Protein AF-A0A7S4CD30-F1 (afdb_monomer_lite)

Structure (mmCIF, N/CA/C/O backbone):
data_AF-A0A7S4CD30-F1
#
_entry.id   AF-A0A7S4CD30-F1
#
loop_
_atom_site.group_PDB
_atom_site.id
_atom_site.type_symbol
_atom_site.label_atom_id
_atom_site.label_alt_id
_atom_site.label_comp_id
_atom_site.label_asym_id
_atom_site.label_entity_id
_atom_site.label_seq_id
_atom_site.pdbx_PDB_ins_code
_atom_site.Cartn_x
_atom_site.Cartn_y
_atom_site.Cartn_z
_atom_site.occupancy
_atom_site.B_iso_or_equiv
_atom_site.auth_seq_id
_atom_site.auth_comp_id
_atom_site.auth_asym_id
_atom_site.auth_atom_id
_atom_site.pdbx_PDB_model_num
ATOM 1 N N . PRO A 1 1 ? 34.048 -2.830 -3.745 1.00 55.34 1 PRO A N 1
ATOM 2 C CA . PRO A 1 1 ? 33.550 -4.221 -3.853 1.00 55.34 1 PRO A CA 1
ATOM 3 C C . PRO A 1 1 ? 32.804 -4.412 -5.178 1.00 55.34 1 PRO A C 1
ATOM 5 O O . PRO A 1 1 ? 31.877 -3.652 -5.441 1.00 55.34 1 PRO A O 1
ATOM 8 N N . ASP A 1 2 ? 33.216 -5.377 -6.005 1.00 61.97 2 ASP A N 1
ATOM 9 C CA . ASP A 1 2 ? 32.482 -5.721 -7.228 1.00 61.97 2 ASP A CA 1
ATOM 10 C C . ASP A 1 2 ? 31.101 -6.277 -6.868 1.00 61.97 2 ASP A C 1
ATOM 12 O O . ASP A 1 2 ? 30.972 -7.273 -6.147 1.00 61.97 2 ASP A O 1
ATOM 16 N N . LEU A 1 3 ? 30.051 -5.606 -7.342 1.00 71.44 3 LEU A N 1
ATOM 17 C CA . LEU A 1 3 ? 28.679 -6.065 -7.168 1.00 71.44 3 LEU A CA 1
ATOM 18 C C . LEU A 1 3 ? 28.451 -7.267 -8.088 1.00 71.44 3 LEU A C 1
ATOM 20 O O . LEU A 1 3 ? 28.432 -7.127 -9.308 1.00 71.44 3 LEU A O 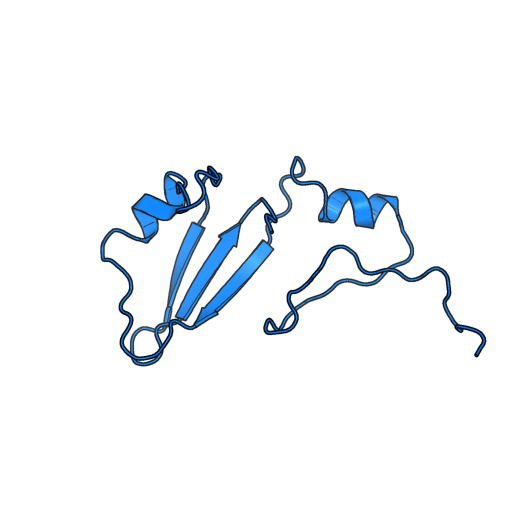1
ATOM 24 N N . ARG A 1 4 ? 28.229 -8.447 -7.496 1.00 73.56 4 ARG A N 1
ATOM 25 C CA . ARG A 1 4 ? 28.017 -9.718 -8.221 1.00 73.56 4 ARG A CA 1
ATOM 26 C C . ARG A 1 4 ? 26.844 -9.685 -9.218 1.00 73.56 4 ARG A C 1
ATOM 28 O O . ARG A 1 4 ? 26.804 -10.514 -10.117 1.00 73.56 4 ARG A O 1
ATOM 35 N N . HIS A 1 5 ? 25.917 -8.735 -9.073 1.00 75.62 5 HIS A N 1
ATOM 36 C CA . HIS A 1 5 ? 24.741 -8.561 -9.930 1.00 75.62 5 HIS A CA 1
ATOM 37 C C . HIS A 1 5 ? 24.441 -7.076 -10.179 1.00 75.62 5 HIS A C 1
ATOM 39 O O . HIS A 1 5 ? 23.398 -6.566 -9.776 1.00 75.62 5 HIS A O 1
ATOM 45 N N . ALA A 1 6 ? 25.364 -6.366 -10.830 1.00 75.69 6 ALA A N 1
ATOM 46 C CA . ALA A 1 6 ? 25.231 -4.930 -11.104 1.00 75.69 6 ALA A CA 1
ATOM 47 C C . ALA A 1 6 ? 23.983 -4.544 -11.933 1.00 75.69 6 ALA A C 1
ATOM 49 O O . ALA A 1 6 ? 23.603 -3.379 -11.948 1.00 75.69 6 ALA A O 1
ATOM 50 N N . SER A 1 7 ? 23.348 -5.503 -12.615 1.00 84.31 7 SER A N 1
ATOM 51 C CA . SER A 1 7 ? 22.143 -5.289 -13.424 1.00 84.31 7 SER A CA 1
ATOM 52 C C . SER A 1 7 ? 20.824 -5.418 -12.656 1.00 84.31 7 SER A C 1
ATOM 54 O O . SER A 1 7 ? 19.775 -5.152 -13.238 1.00 84.31 7 SER A O 1
ATOM 56 N N . LEU A 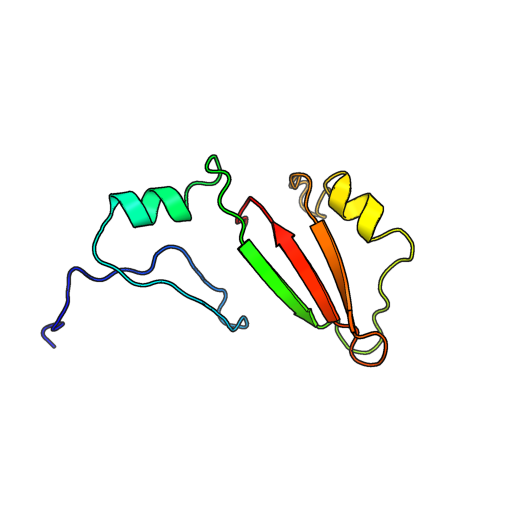1 8 ? 20.839 -5.847 -11.388 1.00 91.56 8 LEU A N 1
ATOM 57 C CA . LEU A 1 8 ? 19.618 -5.950 -10.588 1.00 91.56 8 LEU A CA 1
ATOM 58 C C . LEU A 1 8 ? 19.242 -4.589 -10.002 1.00 91.56 8 LEU A C 1
ATOM 60 O O . LEU A 1 8 ? 20.054 -3.939 -9.346 1.00 91.56 8 LEU A O 1
ATOM 64 N N . GLY A 1 9 ? 17.984 -4.200 -10.192 1.00 91.00 9 GLY A N 1
ATOM 65 C CA . GLY A 1 9 ? 17.398 -2.995 -9.620 1.00 91.00 9 GLY A CA 1
ATOM 66 C C . GLY A 1 9 ? 16.025 -3.266 -8.999 1.00 91.00 9 GLY A C 1
ATOM 67 O O . GLY A 1 9 ? 15.362 -4.242 -9.361 1.00 91.00 9 GLY A O 1
ATOM 68 N N . PRO A 1 10 ? 15.586 -2.428 -8.045 1.00 93.44 10 PRO A N 1
ATOM 69 C CA . PRO A 1 10 ? 14.247 -2.523 -7.491 1.00 93.44 10 PRO A CA 1
ATOM 70 C C . PRO A 1 10 ? 13.209 -2.031 -8.506 1.00 93.44 10 PRO A C 1
ATOM 72 O O . PRO A 1 10 ? 13.380 -0.996 -9.152 1.00 93.44 10 PRO A O 1
ATOM 75 N N . PHE A 1 11 ? 12.096 -2.748 -8.614 1.00 93.06 11 PHE A N 1
ATOM 76 C CA . PHE A 1 1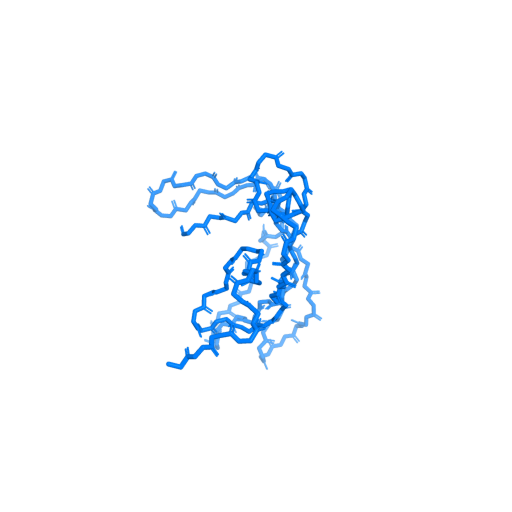1 ? 10.924 -2.307 -9.362 1.00 93.06 11 PHE A CA 1
ATOM 77 C C . PHE A 1 11 ? 10.025 -1.499 -8.430 1.00 93.06 11 PHE A C 1
ATOM 79 O O . PHE A 1 11 ? 9.090 -2.015 -7.820 1.00 93.06 11 PHE A O 1
ATOM 86 N N . GLY A 1 12 ? 10.358 -0.217 -8.298 1.00 89.06 12 GLY A N 1
ATOM 87 C CA . GLY A 1 12 ? 9.662 0.727 -7.433 1.00 89.06 12 GLY A CA 1
ATOM 88 C C . GLY A 1 12 ? 10.398 0.961 -6.122 1.00 89.06 12 GLY A C 1
ATOM 89 O O . GLY A 1 12 ? 11.594 0.694 -5.996 1.00 89.06 12 GLY A O 1
ATOM 90 N N . ARG A 1 13 ? 9.684 1.527 -5.151 1.00 90.81 13 ARG A N 1
ATOM 91 C CA . ARG A 1 13 ? 10.230 1.912 -3.850 1.00 90.81 13 ARG A CA 1
ATOM 92 C C . ARG A 1 13 ? 9.267 1.537 -2.736 1.00 90.81 13 ARG A C 1
ATOM 94 O O . ARG A 1 13 ? 8.057 1.508 -2.937 1.00 90.81 13 ARG A O 1
ATOM 101 N N . LEU A 1 14 ? 9.847 1.275 -1.574 1.00 91.06 14 LEU A N 1
ATOM 102 C CA . LEU A 1 14 ? 9.146 1.123 -0.311 1.00 91.06 14 LEU A CA 1
ATOM 103 C C . LEU A 1 14 ? 9.731 2.148 0.659 1.00 91.06 14 LEU A C 1
ATOM 105 O O . LEU A 1 14 ? 10.951 2.352 0.665 1.00 91.06 14 LEU A O 1
ATOM 109 N N . ASP A 1 15 ? 8.880 2.804 1.439 1.00 89.00 15 ASP A N 1
ATOM 110 C CA . ASP A 1 15 ? 9.347 3.751 2.446 1.00 89.00 15 ASP A CA 1
ATOM 111 C C . ASP A 1 15 ? 10.123 3.034 3.549 1.00 89.00 15 ASP A C 1
ATOM 113 O O . ASP A 1 15 ? 9.933 1.845 3.809 1.00 89.00 15 ASP A O 1
ATOM 117 N N . ARG A 1 16 ? 11.032 3.765 4.200 1.00 89.19 16 ARG A N 1
ATOM 118 C CA . ARG A 1 16 ? 11.971 3.203 5.183 1.00 89.19 16 ARG A CA 1
ATOM 119 C C . ARG A 1 16 ? 11.264 2.521 6.358 1.00 89.19 16 ARG A C 1
ATOM 121 O O . ARG A 1 16 ? 11.796 1.567 6.917 1.00 89.19 16 ARG A O 1
ATOM 128 N N . ASP A 1 17 ? 10.131 3.063 6.772 1.00 89.44 17 ASP A N 1
ATOM 129 C CA . ASP A 1 17 ? 9.299 2.591 7.877 1.00 89.44 17 ASP A CA 1
ATOM 130 C C . ASP A 1 17 ? 8.196 1.620 7.428 1.00 89.44 17 ASP A C 1
ATOM 132 O O . ASP A 1 17 ? 7.453 1.105 8.263 1.00 89.44 17 ASP A O 1
ATOM 136 N N . THR A 1 18 ? 8.122 1.313 6.131 1.00 92.19 18 THR A N 1
ATOM 137 C CA . THR A 1 18 ? 7.195 0.327 5.579 1.00 92.19 18 THR A CA 1
ATOM 138 C C . THR A 1 18 ? 7.891 -1.023 5.398 1.00 92.19 18 THR A C 1
ATOM 140 O O . THR A 1 18 ? 9.076 -1.119 5.086 1.00 92.19 18 THR A O 1
ATOM 143 N N . THR A 1 19 ? 7.136 -2.104 5.587 1.00 94.81 19 THR A N 1
ATOM 144 C CA . THR A 1 19 ? 7.585 -3.475 5.306 1.00 94.81 19 THR A CA 1
ATOM 145 C C . THR A 1 19 ? 6.700 -4.095 4.237 1.00 94.81 19 THR A C 1
ATOM 147 O O . THR A 1 19 ? 5.553 -3.685 4.060 1.00 94.81 19 THR A O 1
ATOM 150 N N . GLY A 1 20 ? 7.220 -5.078 3.504 1.00 94.06 20 GLY A N 1
ATOM 151 C CA . GLY A 1 20 ? 6.421 -5.807 2.529 1.00 94.06 20 GLY A CA 1
ATOM 152 C C . GLY A 1 20 ? 7.208 -6.254 1.310 1.00 94.06 20 GLY A C 1
ATOM 153 O O . GLY A 1 20 ? 8.418 -6.472 1.362 1.00 94.06 20 GLY A O 1
ATOM 154 N N . LEU A 1 21 ? 6.475 -6.423 0.214 1.00 94.62 21 LEU A N 1
ATOM 155 C CA . LEU A 1 21 ? 6.992 -6.927 -1.047 1.00 94.62 21 LEU A CA 1
ATOM 156 C C . LEU A 1 21 ? 7.716 -5.818 -1.821 1.00 94.62 21 LEU A C 1
ATOM 158 O O . LEU A 1 21 ? 7.109 -4.816 -2.188 1.00 94.62 21 LEU A O 1
ATOM 162 N N . LEU A 1 22 ? 8.990 -6.047 -2.135 1.00 93.44 22 LEU A N 1
ATOM 163 C CA . LEU A 1 22 ? 9.749 -5.276 -3.116 1.00 93.44 22 LEU A CA 1
ATOM 164 C C . LEU A 1 22 ? 10.292 -6.243 -4.167 1.00 93.44 22 LEU A C 1
ATOM 166 O O . LEU A 1 22 ? 11.034 -7.170 -3.841 1.00 93.44 22 LEU A O 1
ATOM 170 N N . LEU A 1 23 ? 9.905 -6.039 -5.423 1.00 93.50 23 LEU A N 1
ATOM 171 C CA . LEU A 1 23 ? 10.388 -6.853 -6.533 1.00 93.50 23 LEU A CA 1
ATOM 172 C C . LEU A 1 23 ? 11.750 -6.335 -6.997 1.00 93.50 23 LEU A C 1
ATOM 174 O O . LEU A 1 23 ? 11.958 -5.127 -7.098 1.00 93.50 23 LEU A O 1
ATOM 178 N N . ILE A 1 24 ? 12.674 -7.2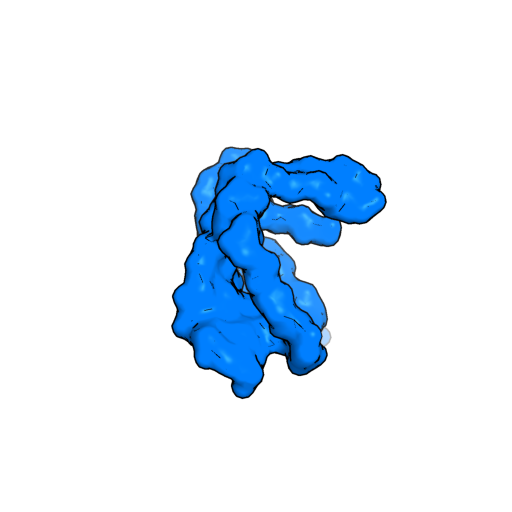53 -7.276 1.00 94.31 24 ILE A N 1
ATOM 179 C CA . ILE A 1 24 ? 14.022 -6.950 -7.762 1.00 94.31 24 ILE A CA 1
ATOM 180 C C . ILE A 1 24 ? 14.255 -7.767 -9.025 1.00 94.31 24 ILE A C 1
ATOM 182 O O . ILE A 1 24 ? 14.036 -8.978 -9.036 1.00 94.31 24 ILE A O 1
ATOM 186 N N . GLY A 1 25 ? 14.716 -7.109 -10.082 1.00 93.56 25 GLY A N 1
ATOM 187 C CA . GLY A 1 25 ? 14.972 -7.761 -11.357 1.00 93.56 25 GLY A CA 1
ATOM 188 C C . GLY A 1 25 ? 15.881 -6.939 -12.257 1.00 93.56 25 GLY A C 1
ATOM 189 O O . GLY A 1 25 ? 16.275 -5.825 -11.923 1.00 93.56 25 GLY A O 1
ATOM 190 N N . SER A 1 26 ? 16.234 -7.517 -13.402 1.00 94.44 26 SER A N 1
ATOM 191 C CA . SER A 1 26 ? 17.076 -6.882 -14.425 1.00 94.44 26 SER A CA 1
ATOM 192 C C . SER A 1 26 ? 16.315 -6.521 -15.703 1.00 94.44 26 SER A C 1
ATOM 194 O O . SER A 1 26 ? 16.896 -5.943 -16.617 1.00 94.44 26 SER A O 1
ATOM 196 N N . ASP A 1 27 ? 15.033 -6.884 -15.802 1.00 94.19 27 ASP A N 1
ATOM 197 C CA . ASP A 1 27 ? 14.179 -6.518 -16.932 1.00 94.19 27 ASP A CA 1
ATOM 198 C C . ASP A 1 27 ? 13.628 -5.101 -16.729 1.00 94.19 27 ASP A C 1
ATOM 200 O O . ASP A 1 27 ? 12.694 -4.877 -15.956 1.00 94.19 27 ASP A O 1
ATOM 204 N N . GLY A 1 28 ? 14.228 -4.137 -17.428 1.00 89.75 28 GLY A N 1
ATOM 205 C CA . GLY A 1 28 ? 13.806 -2.740 -17.366 1.00 89.75 28 GLY A CA 1
ATOM 206 C C . GLY A 1 28 ? 12.381 -2.512 -17.873 1.00 89.75 28 GLY A C 1
ATOM 207 O O . GLY A 1 28 ? 11.687 -1.659 -17.328 1.00 89.75 28 GLY A O 1
ATOM 208 N N . GLY A 1 29 ? 11.913 -3.291 -18.854 1.00 92.12 29 GLY A N 1
ATOM 209 C CA . GLY A 1 29 ? 10.555 -3.171 -19.386 1.00 92.12 29 GLY A CA 1
ATOM 210 C C . GLY A 1 29 ? 9.508 -3.585 -18.357 1.00 92.12 29 GLY A C 1
ATOM 211 O O . GLY A 1 29 ? 8.534 -2.864 -18.135 1.00 92.12 29 GLY A O 1
ATOM 212 N N . LEU A 1 30 ? 9.748 -4.700 -17.663 1.00 92.25 30 LEU A N 1
ATOM 213 C CA . LEU A 1 30 ? 8.907 -5.127 -16.544 1.00 92.25 30 LEU A CA 1
ATOM 214 C C . LEU A 1 30 ? 8.951 -4.120 -15.387 1.00 92.25 30 LEU A C 1
ATOM 216 O O . LEU A 1 30 ? 7.909 -3.793 -14.818 1.00 92.25 30 LEU A O 1
ATOM 220 N N . GLY A 1 31 ? 10.133 -3.589 -15.064 1.00 91.88 31 GLY A N 1
ATOM 221 C CA . GLY A 1 31 ? 10.281 -2.552 -14.045 1.00 91.88 31 GLY A CA 1
ATOM 222 C C . GLY A 1 31 ? 9.450 -1.306 -14.354 1.00 91.88 31 GLY A C 1
ATOM 223 O O . GLY A 1 31 ? 8.700 -0.841 -13.492 1.00 91.88 31 GLY A O 1
ATOM 224 N N . THR A 1 32 ? 9.515 -0.803 -15.591 1.00 89.56 32 THR A N 1
ATOM 225 C CA . THR A 1 32 ? 8.688 0.324 -16.042 1.00 89.56 32 THR A CA 1
ATOM 226 C C . THR A 1 32 ? 7.203 -0.015 -15.951 1.00 89.56 32 THR A C 1
ATOM 228 O O . THR A 1 32 ? 6.460 0.741 -15.339 1.00 89.56 32 THR A O 1
ATOM 231 N N . LEU A 1 33 ? 6.769 -1.176 -16.455 1.00 90.69 33 LEU A N 1
ATOM 232 C CA . LEU A 1 33 ? 5.362 -1.593 -16.413 1.00 90.69 33 LEU A CA 1
ATOM 233 C C . LEU A 1 33 ? 4.780 -1.600 -14.987 1.00 90.69 33 LEU A C 1
ATOM 235 O O . LEU A 1 33 ? 3.651 -1.172 -14.770 1.00 90.69 33 LEU A O 1
ATOM 239 N N . LEU A 1 34 ? 5.543 -2.083 -14.003 1.00 90.19 34 LEU A N 1
ATOM 240 C CA . LEU A 1 34 ? 5.081 -2.197 -12.614 1.00 90.19 34 LEU A CA 1
ATOM 241 C C . LEU A 1 34 ? 5.053 -0.854 -11.863 1.00 90.19 34 LEU A C 1
ATOM 243 O O . LEU A 1 34 ? 4.318 -0.705 -10.879 1.00 90.19 34 LEU A O 1
ATOM 247 N N . THR A 1 35 ? 5.862 0.110 -12.307 1.00 87.88 35 THR A N 1
ATOM 248 C CA . THR A 1 35 ? 6.065 1.400 -11.628 1.00 87.88 35 THR A CA 1
ATOM 249 C C . THR A 1 35 ? 5.381 2.579 -12.308 1.00 87.88 35 THR A C 1
ATOM 251 O O . THR A 1 35 ? 5.154 3.591 -11.647 1.00 87.88 35 THR A O 1
ATOM 254 N N . ASP A 1 36 ? 5.015 2.453 -13.584 1.00 86.19 36 ASP A N 1
ATOM 255 C CA . ASP A 1 36 ? 4.329 3.497 -14.338 1.00 86.19 36 ASP A CA 1
ATOM 256 C C . ASP A 1 36 ? 2.940 3.797 -13.723 1.00 86.19 36 ASP A C 1
ATOM 258 O O . ASP A 1 36 ? 2.106 2.892 -13.605 1.00 86.19 36 ASP A O 1
ATOM 262 N N . PRO A 1 37 ? 2.654 5.055 -13.331 1.00 77.31 37 PRO A N 1
ATOM 263 C CA . PRO A 1 37 ? 1.381 5.441 -12.715 1.00 77.31 37 PRO A CA 1
ATOM 264 C C . PRO A 1 37 ? 0.184 5.423 -13.685 1.00 77.31 37 PRO A C 1
ATOM 266 O O . PRO A 1 37 ? -0.971 5.509 -13.261 1.00 77.31 37 PRO A O 1
ATOM 269 N N . GLY A 1 38 ? 0.421 5.357 -14.993 1.00 81.12 38 GLY A N 1
ATOM 270 C CA . GLY A 1 38 ? -0.588 5.123 -16.024 1.00 81.12 38 GLY A CA 1
ATOM 271 C C . GLY A 1 38 ? -0.947 3.645 -16.194 1.00 81.12 38 GLY A C 1
ATOM 272 O O . GLY A 1 38 ? -1.994 3.341 -16.765 1.00 81.12 38 GLY A O 1
ATOM 273 N N . CYS A 1 39 ? -0.127 2.724 -15.681 1.00 80.75 39 CYS A N 1
ATOM 274 C CA . CYS A 1 39 ? -0.387 1.295 -15.782 1.00 80.75 39 CYS A CA 1
ATOM 275 C C . CYS A 1 39 ? -1.368 0.834 -14.685 1.00 80.75 39 CYS A C 1
ATOM 277 O O . CYS A 1 39 ? -1.208 1.200 -13.521 1.00 80.75 39 CYS A O 1
ATOM 279 N N . PRO A 1 40 ? -2.369 -0.017 -14.989 1.00 79.75 40 PRO A N 1
ATOM 280 C CA . PRO A 1 40 ? -3.403 -0.410 -14.025 1.00 79.75 40 PRO A CA 1
ATOM 281 C C . PRO A 1 40 ? -2.932 -1.399 -12.940 1.00 79.75 40 PRO A C 1
ATOM 283 O O . PRO A 1 40 ? -3.773 -1.998 -12.269 1.00 79.75 40 PRO A O 1
ATOM 286 N N . VAL A 1 41 ? -1.620 -1.587 -12.750 1.00 89.12 41 VAL A N 1
ATOM 287 C CA . VAL A 1 41 ? -1.073 -2.552 -11.786 1.00 89.12 41 VAL A CA 1
ATOM 288 C C . VAL A 1 41 ? -1.432 -2.132 -10.364 1.00 89.12 41 VAL A C 1
ATOM 290 O O . VAL A 1 41 ? -0.983 -1.100 -9.857 1.00 89.12 41 VAL A O 1
ATOM 293 N N . GLN A 1 42 ? -2.223 -2.982 -9.716 1.00 91.69 42 GLN A N 1
ATOM 294 C CA . GLN A 1 42 ? -2.670 -2.789 -8.346 1.00 91.69 42 GLN A CA 1
ATOM 295 C C . GLN A 1 42 ? -1.556 -3.068 -7.344 1.00 91.69 42 GLN A C 1
ATOM 297 O O . GLN A 1 42 ? -0.802 -4.033 -7.466 1.00 91.69 42 GLN A O 1
ATOM 302 N N . LYS A 1 43 ? -1.507 -2.233 -6.311 1.00 91.56 43 LYS A N 1
ATOM 303 C CA . LYS A 1 43 ? -0.633 -2.378 -5.150 1.00 91.56 43 LYS A CA 1
ATOM 304 C C . LYS A 1 43 ? -1.534 -2.515 -3.931 1.00 91.56 43 LYS A C 1
ATOM 306 O O . LYS A 1 43 ? -2.418 -1.683 -3.722 1.00 91.56 43 LYS A O 1
ATOM 311 N N . VAL A 1 44 ? -1.353 -3.595 -3.176 1.00 95.12 44 VAL A N 1
ATOM 312 C CA . VAL A 1 44 ? -2.201 -3.941 -2.031 1.00 95.12 44 VAL A CA 1
ATOM 313 C C . VAL A 1 44 ? -1.377 -3.830 -0.758 1.00 95.12 44 VAL A C 1
ATOM 315 O O . VAL A 1 44 ? -0.342 -4.479 -0.627 1.00 95.12 44 VAL A O 1
ATOM 318 N N . TYR A 1 45 ? -1.865 -3.029 0.180 1.00 95.31 45 TYR A N 1
ATOM 319 C CA . TYR A 1 45 ? -1.227 -2.756 1.459 1.00 95.31 45 TYR A CA 1
ATOM 320 C C . TYR A 1 45 ? -2.117 -3.236 2.600 1.00 95.31 45 TYR A C 1
ATOM 322 O O . TYR A 1 45 ? -3.338 -3.085 2.548 1.00 95.31 45 TYR A O 1
ATOM 330 N N . LEU A 1 46 ? -1.500 -3.775 3.649 1.00 96.94 46 LEU A N 1
ATOM 331 C CA . LEU A 1 46 ? -2.134 -3.904 4.957 1.00 96.94 46 LEU A CA 1
ATOM 332 C C . LEU A 1 46 ? -1.687 -2.720 5.806 1.00 96.94 46 LEU A C 1
ATOM 334 O O . LEU A 1 46 ? -0.497 -2.549 6.06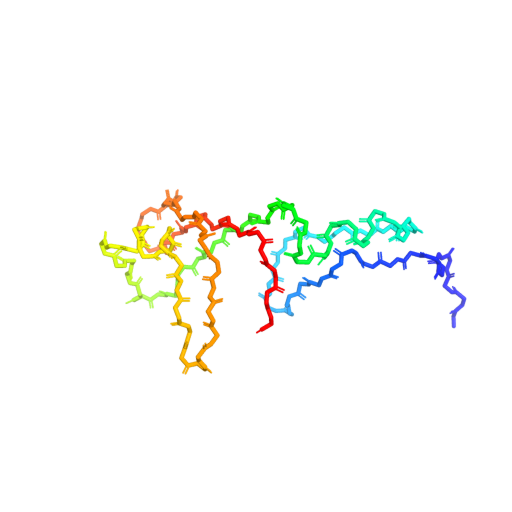2 1.00 96.94 46 LEU A O 1
ATOM 338 N N . VAL A 1 47 ? -2.647 -1.897 6.209 1.00 95.75 47 VAL A N 1
ATOM 339 C CA . VAL A 1 47 ? -2.408 -0.672 6.966 1.00 95.75 47 VAL A CA 1
ATOM 340 C C . VAL A 1 47 ? -2.982 -0.846 8.360 1.00 95.75 47 VAL A C 1
ATOM 342 O O . VAL A 1 47 ? -4.190 -1.006 8.538 1.00 95.75 47 VAL A O 1
ATOM 345 N N . THR A 1 48 ? -2.101 -0.797 9.351 1.00 95.88 48 THR A N 1
ATOM 346 C CA . THR A 1 48 ? -2.463 -0.813 10.767 1.00 95.88 48 THR A CA 1
ATOM 347 C C . THR A 1 48 ? -2.645 0.621 11.246 1.00 95.88 48 THR A C 1
ATOM 349 O O . THR A 1 48 ? -1.716 1.428 11.170 1.00 95.88 48 THR A O 1
ATOM 352 N N . LEU A 1 49 ? -3.833 0.956 11.747 1.00 94.38 49 LEU A N 1
ATOM 353 C CA . LEU A 1 49 ? -4.100 2.279 12.304 1.00 94.38 49 LEU A CA 1
ATOM 354 C C . LEU A 1 49 ? -3.334 2.464 13.619 1.00 94.38 49 LEU A C 1
ATOM 356 O O . LEU A 1 49 ? -3.147 1.527 14.401 1.00 94.38 49 LEU A O 1
ATOM 360 N N . ARG A 1 50 ? -2.904 3.703 13.880 1.00 92.38 50 ARG A N 1
ATOM 361 C CA . ARG A 1 50 ? -2.268 4.058 15.154 1.00 92.38 50 ARG A CA 1
ATOM 362 C C . ARG A 1 50 ? -3.243 3.838 16.323 1.00 92.38 50 ARG A C 1
ATOM 364 O O . ARG A 1 50 ? -4.442 4.062 16.153 1.00 92.38 50 ARG A O 1
ATOM 371 N N . PRO A 1 51 ? -2.752 3.479 17.523 1.00 89.88 51 PRO A N 1
ATOM 372 C CA . PRO A 1 51 ? -3.597 3.381 18.711 1.00 89.88 51 PRO A CA 1
ATOM 373 C C . PRO A 1 51 ? -4.416 4.658 18.945 1.00 89.88 51 PRO A C 1
ATOM 375 O O . PRO A 1 51 ? -3.892 5.764 18.813 1.00 89.88 51 PRO A O 1
ATOM 378 N N . GLY A 1 52 ? -5.698 4.498 19.282 1.00 87.62 52 GLY A N 1
ATOM 379 C CA . GLY A 1 52 ? -6.631 5.610 19.503 1.00 87.62 52 GLY A CA 1
ATOM 380 C C . GLY A 1 52 ? -7.222 6.232 18.232 1.00 87.62 52 GLY A C 1
ATOM 381 O O . GLY A 1 52 ? -8.056 7.125 18.346 1.00 87.62 52 GLY A O 1
ATOM 382 N N . PHE A 1 53 ? -6.829 5.775 17.038 1.00 88.75 53 PHE A N 1
ATOM 383 C CA . PHE A 1 53 ? -7.490 6.152 15.789 1.00 88.75 53 PHE A CA 1
ATOM 384 C C . PHE A 1 53 ? -8.532 5.103 15.408 1.00 88.75 53 PHE A C 1
ATOM 386 O O . PHE A 1 53 ? -8.231 3.912 15.324 1.00 88.75 53 PHE A O 1
ATOM 393 N N . GLU A 1 54 ? -9.745 5.570 15.130 1.00 90.00 54 GLU A N 1
ATOM 394 C CA . GLU A 1 54 ? -10.824 4.760 14.576 1.00 90.00 54 GLU A CA 1
ATOM 395 C C . GLU A 1 54 ? -10.962 5.023 13.078 1.00 90.00 54 GLU A C 1
ATOM 397 O O . GLU A 1 54 ? -10.669 6.114 12.578 1.00 90.00 54 GLU A O 1
ATOM 402 N N . LEU A 1 55 ? -11.412 4.006 12.348 1.00 93.00 55 LEU A N 1
ATOM 403 C CA . LEU A 1 55 ? -11.767 4.171 10.949 1.00 93.00 55 LEU A CA 1
ATOM 404 C C . LEU A 1 55 ? -13.100 4.927 10.866 1.00 93.00 55 LEU A C 1
ATOM 406 O O . LEU A 1 55 ? -14.076 4.534 11.502 1.00 93.00 55 LEU A O 1
ATOM 410 N N . ALA A 1 56 ? -13.152 6.000 10.075 1.00 93.19 56 ALA A N 1
ATOM 411 C CA . ALA A 1 56 ? -14.399 6.725 9.846 1.00 93.19 56 ALA A CA 1
ATOM 412 C C . ALA A 1 56 ? -15.456 5.805 9.211 1.00 93.19 56 ALA A C 1
ATOM 414 O O . ALA A 1 56 ? -15.138 5.011 8.324 1.00 93.19 56 ALA A O 1
ATOM 415 N N . ALA A 1 57 ? -16.719 5.945 9.620 1.00 93.88 57 ALA A N 1
ATOM 416 C CA . ALA A 1 57 ? -17.812 5.100 9.129 1.00 93.88 57 ALA A CA 1
ATOM 417 C C . ALA A 1 57 ? -18.019 5.188 7.603 1.00 93.88 57 ALA A C 1
ATOM 419 O O . ALA A 1 57 ? -18.500 4.244 6.986 1.00 93.88 57 ALA A O 1
ATOM 420 N N . ASP A 1 58 ? -17.634 6.310 6.990 1.00 95.88 58 ASP A N 1
ATOM 421 C CA . ASP A 1 58 ? -17.717 6.562 5.551 1.00 95.88 58 ASP A CA 1
ATOM 422 C C . ASP A 1 58 ? -16.371 6.391 4.818 1.00 95.88 58 ASP A C 1
ATOM 424 O O . ASP A 1 58 ? -16.259 6.748 3.641 1.00 95.88 58 ASP A O 1
ATOM 428 N N . ALA A 1 59 ? -15.342 5.848 5.482 1.00 95.12 59 ALA A N 1
ATOM 429 C CA . ALA A 1 59 ? -13.988 5.761 4.937 1.00 95.12 59 ALA A CA 1
ATOM 430 C C . ALA A 1 59 ? -13.936 5.005 3.602 1.00 95.12 59 ALA A C 1
ATOM 432 O O . ALA A 1 59 ? -13.314 5.485 2.656 1.00 95.12 59 ALA A O 1
ATOM 433 N N . GLU A 1 60 ? -14.621 3.863 3.495 1.00 96.38 60 GLU A N 1
ATOM 434 C CA . GLU A 1 60 ? -14.668 3.072 2.258 1.00 96.38 60 GLU A CA 1
ATOM 435 C C . GLU A 1 60 ? -15.252 3.877 1.090 1.00 96.38 60 GLU A C 1
ATOM 437 O O . GLU A 1 60 ? -14.678 3.912 0.000 1.00 96.38 60 GLU A O 1
ATOM 442 N N . ALA A 1 61 ? -16.361 4.585 1.325 1.00 96.81 61 ALA A N 1
ATOM 443 C CA . ALA A 1 61 ? -17.012 5.407 0.310 1.00 96.81 61 ALA A CA 1
ATOM 444 C C . ALA A 1 61 ? -16.119 6.574 -0.135 1.00 96.81 61 ALA A C 1
ATOM 446 O O . ALA A 1 61 ? -16.012 6.852 -1.331 1.00 96.81 61 ALA A O 1
ATOM 447 N N . ARG A 1 62 ? -15.435 7.224 0.812 1.00 95.50 62 ARG A N 1
ATOM 448 C CA . ARG A 1 62 ? -14.518 8.335 0.527 1.00 95.50 62 ARG A CA 1
ATOM 449 C C . ARG A 1 62 ? -13.289 7.883 -0.258 1.00 95.50 62 ARG A C 1
ATOM 451 O O . ARG A 1 62 ? -12.926 8.532 -1.232 1.00 95.50 62 ARG A O 1
ATOM 458 N N . VAL A 1 63 ? -12.678 6.759 0.116 1.00 95.81 63 VAL A N 1
ATOM 459 C CA . VAL A 1 63 ? -11.532 6.191 -0.617 1.00 95.81 63 VAL A CA 1
ATOM 460 C C . VAL A 1 63 ? -11.948 5.765 -2.030 1.00 95.81 63 VAL A C 1
ATOM 462 O O . VAL A 1 63 ? -11.232 6.038 -2.994 1.00 95.81 63 VAL A O 1
ATOM 465 N N . LYS A 1 64 ? -13.149 5.195 -2.182 1.00 96.56 64 LYS A N 1
ATOM 466 C CA . LYS A 1 64 ? -13.711 4.820 -3.486 1.00 96.56 64 LYS A CA 1
ATOM 467 C C . LYS A 1 64 ? -14.018 6.016 -4.389 1.00 96.56 64 LYS A C 1
ATOM 469 O O . LYS A 1 64 ? -13.954 5.882 -5.606 1.00 96.56 64 LYS A O 1
ATOM 474 N N . ALA A 1 65 ? -14.340 7.177 -3.823 1.00 95.81 65 ALA A N 1
ATOM 475 C CA . ALA A 1 65 ? -14.548 8.405 -4.589 1.00 95.81 65 ALA A CA 1
ATOM 476 C C . ALA A 1 65 ? -13.232 9.092 -5.011 1.00 95.81 65 ALA A C 1
ATOM 478 O O . ALA A 1 65 ? -13.245 9.929 -5.912 1.00 95.81 65 ALA A O 1
ATOM 479 N N . GLY A 1 66 ? -12.108 8.725 -4.389 1.00 93.38 66 GLY A N 1
ATOM 480 C CA . GLY A 1 66 ? -10.859 9.478 -4.458 1.00 93.38 66 GLY A CA 1
ATOM 481 C C . GLY A 1 66 ? -10.808 10.562 -3.378 1.00 93.38 66 GLY A C 1
ATOM 482 O O . GLY A 1 66 ? -11.813 11.182 -3.025 1.00 93.38 66 GLY A O 1
ATOM 483 N N . LEU A 1 67 ? -9.618 10.775 -2.822 1.00 92.62 67 LEU A N 1
ATOM 484 C CA . LEU A 1 67 ? -9.376 11.720 -1.732 1.00 92.62 67 LEU A CA 1
ATOM 485 C C . LEU A 1 67 ? -8.595 12.936 -2.230 1.00 92.62 67 LEU A C 1
ATOM 487 O O . LEU A 1 67 ? -7.830 12.850 -3.186 1.00 92.62 67 LEU A O 1
ATOM 491 N N . VAL A 1 68 ? -8.757 14.065 -1.542 1.00 93.44 68 VAL A N 1
ATOM 492 C CA . VAL A 1 68 ? -7.849 15.208 -1.669 1.00 93.44 68 VAL A CA 1
ATOM 493 C C . VAL A 1 68 ? -7.025 15.275 -0.393 1.00 93.44 68 VAL A C 1
ATOM 495 O O . VAL A 1 68 ? -7.586 15.391 0.699 1.00 93.44 68 VAL A O 1
ATOM 498 N N . LEU A 1 69 ? -5.711 15.143 -0.530 1.00 90.88 69 LEU A N 1
ATOM 499 C CA . LEU A 1 69 ? -4.772 15.226 0.580 1.00 90.88 69 LEU A CA 1
ATOM 500 C C . LEU A 1 69 ? -4.589 16.689 1.035 1.00 90.88 69 LE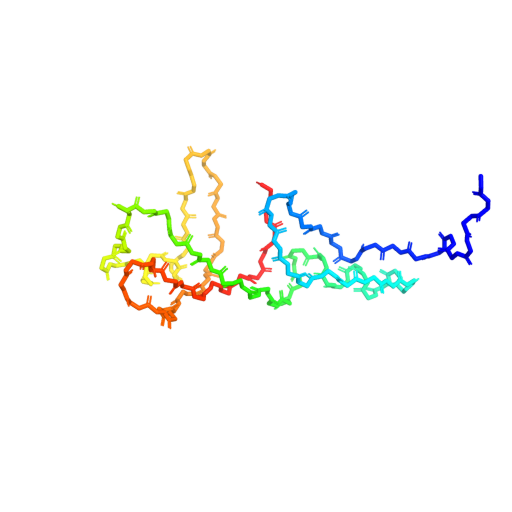U A C 1
ATOM 502 O O . LEU A 1 69 ? -4.937 17.614 0.294 1.00 90.88 69 LEU A O 1
ATOM 506 N N . PRO A 1 70 ? -4.063 16.935 2.252 1.00 92.25 70 PRO A N 1
ATOM 507 C CA . PRO A 1 70 ? -3.912 18.292 2.791 1.00 92.25 70 PRO A CA 1
ATOM 508 C C . PRO A 1 70 ? -3.038 19.234 1.949 1.00 92.25 70 PRO A C 1
ATOM 510 O O . PRO A 1 70 ? -3.197 20.448 2.028 1.00 92.25 70 PRO A O 1
ATOM 513 N N . ASP A 1 71 ? -2.128 18.684 1.149 1.00 92.44 71 ASP A N 1
ATOM 514 C CA . ASP A 1 71 ? -1.255 19.406 0.217 1.00 92.44 71 ASP A CA 1
ATOM 515 C C . ASP A 1 71 ? -1.941 19.744 -1.126 1.00 92.44 71 ASP A C 1
ATOM 517 O O . ASP A 1 71 ? -1.346 20.390 -1.986 1.00 92.44 71 ASP A O 1
ATOM 521 N N . GLY A 1 72 ? -3.198 19.329 -1.309 1.00 93.19 72 GLY A N 1
ATOM 522 C CA . GLY A 1 72 ? -3.973 19.517 -2.534 1.00 93.19 72 GLY A CA 1
ATOM 523 C C . GLY A 1 72 ? -3.844 18.378 -3.546 1.00 93.19 72 GLY A C 1
ATOM 524 O O . GLY A 1 72 ? -4.516 18.421 -4.583 1.00 93.19 72 GLY A O 1
ATOM 525 N N . THR A 1 73 ? -3.042 17.348 -3.261 1.00 90.19 73 THR A N 1
ATOM 526 C CA . THR A 1 73 ? -2.887 16.183 -4.137 1.00 90.19 73 THR A CA 1
ATOM 527 C C . THR A 1 73 ? -4.215 15.438 -4.263 1.00 90.19 73 THR A C 1
ATOM 529 O O . THR A 1 73 ? -4.849 15.077 -3.269 1.00 90.19 73 THR A O 1
ATOM 532 N N . ARG A 1 74 ? -4.663 15.216 -5.505 1.00 91.62 74 ARG A N 1
ATOM 533 C CA . ARG A 1 74 ? -5.898 14.484 -5.816 1.00 91.62 74 ARG A CA 1
ATOM 534 C C . ARG A 1 74 ? -5.575 13.022 -6.088 1.00 91.62 74 ARG A C 1
ATOM 536 O O . ARG A 1 74 ? -5.022 12.705 -7.138 1.00 91.62 74 ARG A O 1
ATOM 543 N N . CYS A 1 75 ? -5.959 12.155 -5.163 1.00 91.31 75 CYS A N 1
ATOM 544 C CA . CYS A 1 75 ? -5.828 10.715 -5.309 1.00 91.31 75 CYS A CA 1
ATOM 545 C C . CYS A 1 75 ? -6.920 10.161 -6.227 1.00 91.31 75 CYS A C 1
ATOM 547 O O . CYS A 1 75 ? -8.082 10.581 -6.175 1.00 91.31 75 CYS A O 1
ATOM 549 N N . ARG A 1 76 ? -6.559 9.168 -7.035 1.00 91.69 76 ARG A N 1
ATOM 550 C CA . ARG A 1 76 ? -7.514 8.372 -7.804 1.00 91.69 76 ARG A CA 1
ATOM 551 C C . ARG A 1 76 ? -8.394 7.526 -6.873 1.00 91.69 76 ARG A C 1
ATOM 553 O O . ARG A 1 76 ? -8.002 7.228 -5.743 1.00 91.69 76 ARG A O 1
ATOM 560 N N . PRO A 1 77 ? -9.571 7.095 -7.357 1.00 93.94 77 PRO A N 1
ATOM 561 C CA . PRO A 1 77 ? -10.366 6.060 -6.706 1.00 93.94 77 PRO A CA 1
ATOM 562 C C . PRO A 1 77 ? -9.527 4.843 -6.301 1.00 93.94 77 PRO A C 1
ATOM 564 O O . PRO A 1 77 ? -8.753 4.313 -7.103 1.00 93.94 77 PRO A O 1
ATOM 567 N N . ALA A 1 78 ? -9.717 4.384 -5.069 1.00 95.06 78 ALA A N 1
ATOM 568 C CA . ALA A 1 78 ? -9.043 3.220 -4.506 1.00 95.06 78 ALA A CA 1
ATOM 569 C C . ALA A 1 78 ? -10.043 2.321 -3.762 1.00 95.06 78 ALA A C 1
ATOM 571 O O . ALA A 1 78 ? -11.209 2.677 -3.582 1.00 95.06 78 ALA A O 1
ATOM 572 N N . LEU A 1 79 ? -9.599 1.137 -3.338 1.00 96.94 79 LEU A N 1
ATOM 573 C CA . LEU A 1 79 ? -10.417 0.223 -2.537 1.00 96.94 79 LEU A CA 1
ATOM 574 C C . LEU A 1 79 ? -9.868 0.150 -1.119 1.00 96.94 79 LEU A C 1
ATOM 576 O O . LEU A 1 79 ? -8.668 -0.039 -0.930 1.00 96.94 79 LEU A O 1
ATOM 580 N N . LEU A 1 80 ? -10.758 0.267 -0.140 1.00 97.75 80 LEU A N 1
ATOM 581 C CA . LEU A 1 80 ? -10.464 0.052 1.268 1.00 97.75 80 LEU A CA 1
ATOM 582 C C . LEU A 1 80 ? -11.414 -1.016 1.789 1.00 97.75 80 LEU A C 1
ATOM 584 O O . LEU A 1 80 ? -12.613 -0.934 1.547 1.00 97.75 80 LEU A O 1
ATOM 588 N N . GLU A 1 81 ? -10.868 -1.997 2.495 1.00 97.44 81 GLU A N 1
ATOM 589 C CA . GLU A 1 81 ? -11.629 -3.078 3.116 1.00 97.44 81 GLU A CA 1
ATOM 590 C C . GLU A 1 81 ? -11.119 -3.301 4.538 1.00 97.44 81 GLU A C 1
ATOM 592 O O . GLU A 1 81 ? -9.908 -3.342 4.774 1.00 97.44 81 GLU A O 1
ATOM 597 N N . VAL A 1 82 ? -12.021 -3.464 5.502 1.00 96.19 82 VAL A N 1
ATOM 598 C CA . VAL A 1 82 ? -11.632 -3.768 6.885 1.00 96.19 82 VAL A CA 1
ATOM 599 C C . VAL A 1 82 ? -11.127 -5.209 6.977 1.00 96.19 82 VAL A C 1
ATOM 601 O O . VAL A 1 82 ? -11.864 -6.154 6.708 1.00 96.19 82 VAL A O 1
ATOM 604 N N . ALA A 1 83 ? -9.865 -5.382 7.374 1.00 95.62 83 ALA A N 1
ATOM 605 C CA . ALA A 1 83 ? -9.230 -6.690 7.536 1.00 95.62 83 ALA A CA 1
ATOM 606 C C . ALA A 1 83 ? -9.304 -7.201 8.986 1.00 95.62 83 ALA A C 1
ATOM 608 O O . ALA A 1 83 ? -9.419 -8.404 9.208 1.00 95.62 83 ALA A O 1
ATOM 609 N N . ALA A 1 84 ? -9.256 -6.300 9.972 1.00 93.56 84 ALA A N 1
ATOM 610 C CA . ALA A 1 84 ? -9.461 -6.622 11.381 1.00 93.56 84 ALA A CA 1
ATOM 611 C C . ALA A 1 84 ? -10.075 -5.437 12.137 1.00 93.56 84 ALA A C 1
ATOM 613 O O . ALA A 1 84 ? -9.653 -4.290 11.968 1.00 93.56 84 ALA A O 1
ATOM 614 N N . VAL A 1 85 ? -11.052 -5.737 12.995 1.00 87.25 85 VAL A N 1
ATOM 615 C CA . VAL A 1 85 ? -11.694 -4.782 13.911 1.00 87.25 85 VAL A CA 1
ATOM 616 C C . VAL A 1 85 ? -11.102 -4.968 15.312 1.00 87.25 85 VAL A C 1
ATOM 618 O O . VAL A 1 85 ? -10.882 -6.100 15.738 1.00 87.25 85 VAL A O 1
ATOM 621 N N . GLY A 1 86 ? -10.867 -3.873 16.037 1.00 81.44 86 GLY A N 1
ATOM 622 C CA . GLY A 1 86 ? -10.306 -3.877 17.395 1.00 81.44 86 GLY A CA 1
ATOM 623 C C . GLY A 1 86 ? -9.027 -3.043 17.493 1.00 81.44 86 GLY A C 1
ATOM 624 O O . GLY A 1 86 ? -8.706 -2.331 16.552 1.00 81.44 86 GLY A O 1
ATOM 625 N N . PRO A 1 87 ? -8.303 -3.072 18.622 1.00 84.56 87 PRO A N 1
ATOM 626 C CA . PRO A 1 87 ? -6.996 -2.436 18.736 1.00 84.56 87 PRO A CA 1
ATOM 627 C C . PRO A 1 87 ? -5.864 -3.431 18.379 1.00 84.56 87 PRO A C 1
ATOM 629 O O . PRO A 1 87 ? -5.626 -4.363 19.149 1.00 84.56 87 PRO A O 1
ATOM 632 N N . PRO A 1 88 ? -5.129 -3.241 17.262 1.00 89.38 88 PRO A N 1
ATOM 633 C CA . PRO A 1 88 ? -5.285 -2.174 16.272 1.00 89.38 88 PRO A CA 1
ATOM 634 C C . PRO A 1 88 ? -6.278 -2.526 15.153 1.00 89.38 88 PRO A C 1
ATOM 636 O O . PRO A 1 88 ? -6.453 -3.692 14.796 1.00 89.38 88 PRO A O 1
ATOM 639 N N . VAL A 1 89 ? -6.888 -1.492 14.564 1.00 94.81 89 VAL A N 1
ATOM 640 C CA . VAL A 1 89 ? -7.719 -1.643 13.366 1.00 94.81 89 VAL A CA 1
ATOM 641 C C . VAL A 1 89 ? -6.774 -1.854 12.194 1.00 94.81 89 VAL A C 1
ATOM 643 O O . VAL A 1 89 ? -5.815 -1.095 12.029 1.00 94.81 89 VAL A O 1
ATOM 646 N N . VAL A 1 90 ? -7.044 -2.866 11.375 1.00 96.56 90 VAL A N 1
ATOM 647 C CA . VAL A 1 90 ? -6.255 -3.151 10.173 1.00 96.56 90 VAL A CA 1
ATOM 648 C C . VAL A 1 90 ? -7.157 -3.064 8.957 1.00 96.56 90 VAL A C 1
ATOM 650 O O . VAL A 1 90 ? -8.235 -3.660 8.930 1.00 96.56 90 VAL A O 1
ATOM 653 N N . VAL A 1 91 ? -6.705 -2.341 7.938 1.00 97.31 91 VAL A N 1
ATOM 654 C CA . VAL A 1 91 ? -7.401 -2.218 6.656 1.00 97.31 91 VAL A CA 1
ATOM 655 C C . VAL A 1 91 ? -6.526 -2.728 5.522 1.00 97.31 91 VAL A C 1
ATOM 657 O O . VAL A 1 91 ? -5.304 -2.581 5.539 1.00 97.31 91 VAL A O 1
ATOM 660 N N . ARG A 1 92 ? -7.158 -3.320 4.514 1.00 97.88 92 ARG A N 1
ATOM 661 C CA . ARG A 1 92 ? -6.547 -3.627 3.229 1.00 97.88 92 ARG A CA 1
ATOM 662 C C . ARG A 1 92 ? -6.824 -2.471 2.277 1.00 97.88 92 ARG A C 1
ATOM 664 O O . ARG A 1 92 ? -7.978 -2.198 1.962 1.00 97.88 92 ARG A O 1
ATOM 671 N N . LEU A 1 93 ? -5.768 -1.804 1.825 1.00 96.56 93 LEU A N 1
ATOM 672 C CA . LEU A 1 93 ? -5.835 -0.681 0.896 1.00 96.56 93 LEU A CA 1
ATOM 673 C C . LEU A 1 93 ? -5.282 -1.113 -0.464 1.00 96.56 93 LEU A C 1
ATOM 675 O O . LEU A 1 93 ? -4.128 -1.522 -0.560 1.00 96.56 93 LEU A O 1
ATOM 679 N N . THR A 1 94 ? -6.095 -1.020 -1.512 1.00 95.38 94 THR A N 1
ATOM 680 C CA . THR A 1 94 ? -5.685 -1.309 -2.892 1.00 95.38 94 THR A CA 1
ATOM 681 C C . THR A 1 94 ? -5.651 -0.018 -3.693 1.00 95.38 94 THR A C 1
ATOM 683 O O . THR A 1 94 ? -6.686 0.623 -3.878 1.00 95.38 94 THR A O 1
ATOM 686 N N . VAL A 1 95 ? -4.470 0.340 -4.192 1.00 92.25 95 VAL A N 1
ATOM 687 C CA . VAL A 1 95 ? -4.235 1.550 -4.991 1.00 92.25 95 VAL A CA 1
ATOM 688 C C . VAL A 1 95 ? -3.703 1.192 -6.374 1.00 92.25 95 VAL A C 1
ATOM 690 O O . VAL A 1 95 ? -3.024 0.182 -6.559 1.00 92.25 95 VAL A O 1
ATOM 693 N N . HIS A 1 96 ? -4.007 2.039 -7.354 1.00 86.94 96 HIS A N 1
ATOM 694 C CA . HIS A 1 96 ? -3.487 1.926 -8.722 1.00 86.94 96 HIS A CA 1
ATOM 695 C C . HIS A 1 96 ? -2.317 2.880 -8.989 1.00 86.94 96 HIS A C 1
ATOM 697 O O . HIS A 1 96 ? -1.650 2.783 -10.013 1.00 86.94 96 HIS A O 1
ATOM 703 N N . GLU A 1 97 ? -2.045 3.793 -8.061 1.00 79.69 97 GLU A N 1
ATOM 704 C CA . GLU A 1 97 ? -0.991 4.795 -8.158 1.00 79.69 97 GLU A CA 1
ATOM 705 C C . GLU A 1 97 ? -0.032 4.682 -6.973 1.00 79.69 97 GLU A C 1
ATOM 707 O O . GLU A 1 97 ? -0.406 4.205 -5.903 1.00 79.69 97 GLU A O 1
ATOM 712 N N . GLY A 1 98 ? 1.219 5.085 -7.186 1.00 67.06 98 GLY A N 1
ATOM 713 C CA . GLY A 1 98 ? 2.197 5.282 -6.120 1.00 67.06 98 GLY A CA 1
ATOM 714 C C . GLY A 1 98 ? 2.615 6.745 -6.114 1.00 67.06 98 GLY A C 1
ATOM 715 O O . GLY A 1 98 ? 3.476 7.124 -6.906 1.00 67.06 98 GLY A O 1
ATOM 716 N N . PHE A 1 99 ? 1.971 7.559 -5.279 1.00 60.31 99 PHE A N 1
ATOM 717 C CA . PHE A 1 99 ? 2.425 8.919 -4.985 1.00 60.31 99 PHE A CA 1
ATOM 718 C C . PHE A 1 99 ? 3.415 8.902 -3.811 1.00 60.31 99 PHE A C 1
ATOM 720 O O . PHE A 1 99 ? 3.381 7.976 -3.000 1.00 60.31 99 PHE A O 1
ATOM 727 N N . TYR A 1 100 ? 4.301 9.900 -3.771 1.00 50.19 100 TYR A N 1
ATOM 728 C CA . TYR A 1 100 ? 5.184 10.189 -2.635 1.00 50.19 100 TYR A CA 1
ATOM 729 C C . TYR A 1 100 ? 4.493 11.110 -1.640 1.00 50.19 100 TYR A C 1
ATOM 731 O O . TYR A 1 100 ? 3.756 11.999 -2.121 1.00 50.19 100 TYR A O 1
#

Sequence (100 aa):
PDLRHASLGPFGRLDRDTTGLLLIGSDGGLGTLLTDPGCPVQKVYLVTLRPGFELAADAEARVKAGLVLPDGTRCRPALLEVAAVGPPVVVRLTVHEGFY

Foldseek 3Di:
DDDPCPQKDWLDDDDPPDDDDIDIDNPVVVSCLCAPLPHQRKDKDKDWDDPPDDQDPCNQVQLQPWDQDPVRDTFDRWGWDFPDDDVTTIIITIGSHDDD

Radius of gyration: 16.52 Å; chains: 1; bounding box: 51×29×39 Å

InterPro domains:
  IPR006145 Pseudouridine synthase, RsuA/RluA-like [PF00849] (6-68)
  IPR020103 Pseudouridine synthase, catalytic domain superfamily [SSF55120] (7-98)

Organism: NCBI:txid73025

Secondary structure (DSSP, 8-state):
---TTTT-EESS---TT--S---EES-HHHHHHHH-TTS---EEEEEEPPTTPPPPTTHHHHHHH--B-TTS-BPPP-EEEEEE-SSS-EEEEEES----

pLDDT: mean 89.54, std 8.96, range [50.19, 97.88]